Protein AF-A0A6V7JUT2-F1 (afdb_monomer_lite)

pLDDT: mean 79.58, std 8.13, range [49.12, 90.75]

Sequence (78 aa):
IVTPSSMFNDGFENSTVPLCVTVVHPELSGVQAILIEAACTAIILCTACGSWDPRCAHTTDSTALRFGLAVAGISFAA

Structure (mmCIF, N/CA/C/O backbone):
data_AF-A0A6V7JUT2-F1
#
_entry.id   AF-A0A6V7JUT2-F1
#
loop_
_atom_site.group_PDB
_atom_site.id
_atom_site.type_symbol
_atom_site.label_atom_id
_atom_site.label_alt_id
_atom_site.label_comp_id
_atom_site.label_asym_id
_atom_site.label_entity_id
_atom_site.label_seq_id
_atom_site.pdbx_PDB_ins_code
_atom_site.Cartn_x
_atom_site.Cartn_y
_atom_site.Cartn_z
_atom_site.occupancy
_atom_site.B_iso_or_equiv
_atom_site.auth_seq_id
_atom_site.auth_comp_id
_atom_site.auth_asym_id
_atom_site.auth_atom_id
_atom_site.pdbx_PDB_model_num
ATOM 1 N N . ILE A 1 1 ? -10.176 15.368 -17.253 1.00 49.12 1 ILE A N 1
ATOM 2 C CA . ILE A 1 1 ? -8.891 15.597 -17.950 1.00 49.12 1 ILE A CA 1
ATOM 3 C C . ILE A 1 1 ? -8.084 14.317 -17.765 1.00 49.12 1 ILE A C 1
ATOM 5 O O . ILE A 1 1 ? -7.975 13.868 -16.633 1.00 49.12 1 ILE A O 1
ATOM 9 N N . VAL A 1 2 ? -7.688 13.643 -18.843 1.00 72.56 2 VAL A N 1
ATOM 10 C CA . VAL A 1 2 ? -6.865 12.424 -18.771 1.00 72.56 2 VAL A CA 1
ATOM 11 C C . VAL A 1 2 ? -5.543 12.792 -19.412 1.00 72.56 2 VAL A C 1
ATOM 13 O O . VAL A 1 2 ? -5.521 13.199 -20.572 1.00 72.56 2 VAL A O 1
ATOM 16 N N . THR A 1 3 ? -4.469 12.750 -18.636 1.00 72.31 3 THR A N 1
ATOM 17 C CA . THR A 1 3 ? -3.133 13.072 -19.134 1.00 72.31 3 THR A CA 1
ATOM 18 C C . THR A 1 3 ? -2.713 11.985 -20.131 1.00 72.31 3 THR A C 1
ATOM 20 O O . THR A 1 3 ? -2.839 10.803 -19.805 1.00 72.31 3 THR A O 1
ATOM 23 N N . PRO A 1 4 ? -2.269 12.335 -21.351 1.00 76.81 4 PRO A N 1
ATOM 24 C CA . PRO A 1 4 ? -1.855 11.348 -22.344 1.00 76.81 4 PRO A CA 1
ATOM 25 C C 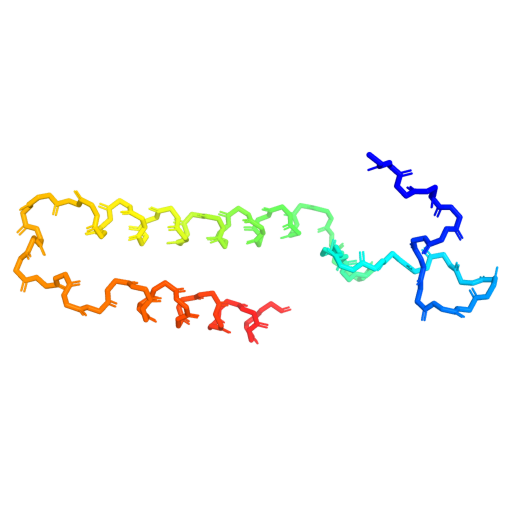. PRO A 1 4 ? -0.634 10.559 -21.855 1.00 76.81 4 PRO A C 1
ATOM 27 O O . PRO A 1 4 ? 0.264 11.118 -21.225 1.00 76.81 4 PRO A O 1
ATOM 30 N N . SER A 1 5 ? -0.593 9.261 -22.168 1.00 73.31 5 SER A N 1
ATOM 31 C CA . SER A 1 5 ? 0.446 8.328 -21.700 1.00 73.31 5 SER A CA 1
ATOM 32 C C . SER A 1 5 ? 1.866 8.731 -22.107 1.00 73.31 5 SER A C 1
ATOM 34 O O . SER A 1 5 ? 2.812 8.413 -21.397 1.00 73.31 5 SER A O 1
ATOM 36 N N . SER A 1 6 ? 2.020 9.485 -23.198 1.00 71.38 6 SER A N 1
ATOM 37 C CA . SER A 1 6 ? 3.305 10.022 -23.663 1.00 71.38 6 SER A CA 1
ATOM 38 C C . SER A 1 6 ? 3.926 11.068 -22.730 1.00 71.38 6 SER A C 1
ATOM 40 O O . SER A 1 6 ? 5.100 11.377 -22.872 1.00 71.38 6 SER A O 1
ATOM 42 N N . MET A 1 7 ? 3.151 11.632 -21.798 1.00 71.81 7 MET A N 1
ATOM 43 C CA . MET A 1 7 ? 3.619 12.610 -20.807 1.00 71.81 7 MET A CA 1
ATOM 44 C C . MET A 1 7 ? 3.889 11.969 -19.435 1.00 71.81 7 MET A C 1
ATOM 46 O O . MET A 1 7 ? 4.255 12.665 -18.493 1.00 71.81 7 MET A O 1
ATOM 50 N N . PHE A 1 8 ? 3.667 10.657 -19.289 1.00 75.38 8 PHE A N 1
ATOM 51 C CA . PHE A 1 8 ? 3.739 9.940 -18.013 1.00 75.38 8 PHE A CA 1
ATOM 52 C C . PHE A 1 8 ? 5.101 9.262 -17.819 1.00 75.38 8 PHE A C 1
ATOM 54 O O . PHE A 1 8 ? 5.200 8.058 -17.589 1.00 75.38 8 PHE A O 1
ATOM 61 N N . ASN A 1 9 ? 6.159 10.052 -17.969 1.00 77.81 9 ASN A N 1
ATOM 62 C CA . ASN A 1 9 ? 7.537 9.597 -17.898 1.00 77.81 9 ASN A CA 1
ATOM 63 C C . ASN A 1 9 ? 8.381 10.530 -16.998 1.00 77.81 9 ASN A C 1
ATOM 65 O O . ASN A 1 9 ? 7.915 11.598 -16.607 1.00 77.81 9 ASN A O 1
ATOM 69 N N . ASP A 1 10 ? 9.597 10.117 -16.635 1.00 75.25 10 ASP A N 1
ATOM 70 C CA . ASP A 1 10 ? 10.551 10.810 -15.751 1.00 75.25 10 ASP A CA 1
ATOM 71 C C . ASP A 1 10 ? 11.045 12.192 -16.244 1.00 75.25 10 ASP A C 1
ATOM 73 O O . ASP A 1 10 ? 11.846 12.839 -15.569 1.00 75.25 10 ASP A O 1
ATOM 77 N N . GLY A 1 11 ? 10.527 12.681 -17.374 1.00 73.00 11 GLY A N 1
ATOM 78 C CA . GLY A 1 11 ? 10.837 13.989 -17.950 1.00 73.00 11 GLY A CA 1
ATOM 79 C C . GLY A 1 11 ? 11.822 13.930 -19.116 1.00 73.00 11 GLY A C 1
ATOM 80 O O . GLY A 1 11 ? 12.152 14.979 -19.669 1.00 73.00 11 GLY A O 1
ATOM 81 N N . PHE A 1 12 ? 12.272 12.737 -19.517 1.00 75.88 12 PHE A N 1
ATOM 82 C CA . PHE A 1 12 ? 13.134 12.544 -20.679 1.00 75.88 12 PHE A CA 1
ATOM 83 C C . PHE A 1 12 ? 12.345 11.981 -21.869 1.00 75.88 12 PHE A C 1
ATOM 85 O O . PHE A 1 12 ? 11.752 10.919 -21.782 1.00 75.88 12 PHE A O 1
ATOM 92 N N . GLU A 1 13 ? 12.382 12.635 -23.032 1.00 72.12 13 GLU A N 1
ATOM 93 C CA . GLU A 1 13 ? 11.536 12.285 -24.196 1.00 72.12 13 GLU A CA 1
ATOM 94 C 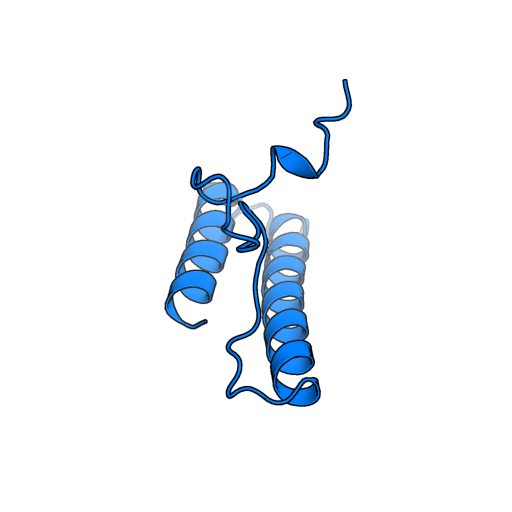C . GLU A 1 13 ? 11.662 10.824 -24.693 1.00 72.12 13 GLU A C 1
ATOM 96 O O . GLU A 1 13 ? 10.776 10.331 -25.388 1.00 72.12 13 GLU A O 1
ATOM 101 N N . ASN A 1 14 ? 12.748 10.123 -24.343 1.00 75.12 14 ASN A N 1
ATOM 102 C CA . ASN A 1 14 ? 13.019 8.724 -24.709 1.00 75.12 14 ASN A CA 1
ATOM 103 C C . ASN A 1 14 ? 12.973 7.754 -23.507 1.00 75.12 14 ASN A C 1
ATOM 105 O O . ASN A 1 14 ? 13.301 6.576 -23.630 1.00 75.12 14 ASN A O 1
ATOM 109 N N . SER A 1 15 ? 12.617 8.213 -22.312 1.00 75.25 15 SER A N 1
ATOM 110 C CA . SER A 1 15 ? 12.464 7.298 -21.188 1.00 75.25 15 SER A CA 1
ATOM 111 C C . SER A 1 15 ? 11.047 6.711 -21.202 1.00 75.25 15 SER A C 1
ATOM 113 O O . SER A 1 15 ? 10.071 7.347 -21.591 1.00 75.25 15 SER A O 1
ATOM 115 N N . THR A 1 16 ? 10.932 5.441 -20.820 1.00 74.94 16 THR A N 1
ATOM 116 C CA . THR A 1 16 ? 9.646 4.748 -20.592 1.00 74.94 16 THR A CA 1
ATOM 117 C C . THR A 1 16 ? 9.447 4.417 -19.118 1.00 74.94 16 THR A C 1
ATOM 119 O O . THR A 1 16 ? 8.514 3.700 -18.759 1.00 74.94 16 THR A O 1
ATOM 122 N N . VAL A 1 17 ? 10.320 4.944 -18.251 1.00 80.00 17 VAL A N 1
ATOM 123 C CA . VAL A 1 17 ? 10.219 4.774 -16.805 1.00 80.00 17 VAL A CA 1
ATOM 124 C C . VAL A 1 17 ? 8.903 5.403 -16.343 1.00 80.00 17 VAL A C 1
ATOM 126 O O . VAL A 1 17 ? 8.670 6.587 -16.610 1.00 80.00 17 VAL A O 1
ATOM 129 N N . PRO A 1 18 ? 8.017 4.631 -15.700 1.00 75.44 18 PRO A N 1
ATOM 130 C CA . PRO A 1 18 ? 6.725 5.140 -15.291 1.00 75.44 18 PRO A CA 1
ATOM 131 C C . PRO A 1 18 ? 6.867 5.989 -14.019 1.00 75.44 18 PRO A C 1
ATOM 133 O O . PRO A 1 18 ? 7.653 5.682 -13.123 1.00 75.44 18 PRO A O 1
ATOM 136 N N . LEU A 1 19 ? 6.094 7.070 -13.941 1.00 78.69 19 LEU A N 1
ATOM 137 C CA . LEU A 1 19 ? 6.115 8.022 -12.828 1.00 78.69 19 LEU A CA 1
ATOM 138 C C . LEU A 1 19 ? 4.995 7.712 -11.819 1.00 78.69 19 LEU A C 1
ATOM 140 O O . LEU A 1 19 ? 3.906 7.318 -12.216 1.00 78.69 19 LEU A O 1
ATOM 144 N N . CYS A 1 20 ? 5.220 7.935 -10.519 1.00 76.62 20 CYS A N 1
ATOM 145 C CA . CYS A 1 20 ? 4.190 7.802 -9.470 1.00 76.62 20 CYS A CA 1
ATOM 146 C C . CYS A 1 20 ? 3.520 6.415 -9.368 1.00 76.62 20 CYS A C 1
ATOM 148 O O . CYS A 1 20 ? 2.405 6.307 -8.859 1.00 76.62 20 CYS A O 1
ATOM 150 N N . VAL A 1 21 ? 4.190 5.357 -9.825 1.00 80.88 21 VAL A N 1
ATOM 151 C CA . VAL A 1 21 ? 3.730 3.971 -9.685 1.00 80.88 21 VAL A CA 1
ATOM 152 C C . VAL A 1 21 ? 4.808 3.130 -9.018 1.00 80.88 21 VAL A C 1
ATOM 154 O O . VAL A 1 21 ? 5.998 3.419 -9.141 1.00 80.88 21 VAL A O 1
ATOM 157 N N . THR A 1 22 ? 4.395 2.084 -8.312 1.00 82.25 22 THR A N 1
ATOM 158 C CA . THR 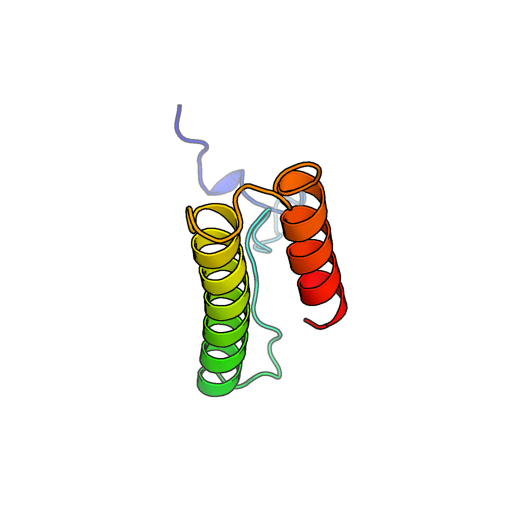A 1 22 ? 5.321 1.094 -7.768 1.00 82.25 22 THR A CA 1
ATOM 159 C C . THR A 1 22 ? 5.797 0.182 -8.895 1.00 82.25 22 THR A C 1
ATOM 161 O O . THR A 1 22 ? 5.000 -0.420 -9.616 1.00 82.25 22 THR A O 1
ATOM 164 N N . VAL A 1 23 ? 7.115 0.112 -9.084 1.00 83.19 23 VAL A N 1
ATOM 165 C CA . VAL A 1 23 ? 7.754 -0.773 -10.064 1.00 83.19 23 VAL A CA 1
ATOM 166 C C . VAL A 1 23 ? 8.513 -1.845 -9.305 1.00 83.19 23 VAL A C 1
ATOM 168 O O . VAL A 1 23 ? 9.312 -1.547 -8.420 1.00 83.19 23 VAL A O 1
ATOM 171 N N . VAL A 1 24 ? 8.265 -3.101 -9.663 1.00 85.06 24 VAL A N 1
ATOM 172 C CA . VAL A 1 24 ? 8.976 -4.242 -9.087 1.00 85.06 24 VAL A CA 1
ATOM 173 C C . VAL A 1 24 ? 10.416 -4.244 -9.595 1.00 85.06 24 VAL A C 1
ATOM 175 O O . VAL A 1 24 ? 10.662 -4.074 -10.790 1.00 85.06 24 VAL A O 1
ATOM 178 N N . HIS A 1 25 ? 11.370 -4.462 -8.692 1.00 84.94 25 HIS A N 1
ATOM 179 C CA . HIS A 1 25 ? 12.777 -4.583 -9.059 1.00 84.94 25 HIS A CA 1
ATOM 180 C C . HIS A 1 25 ? 12.991 -5.772 -10.023 1.00 84.94 25 HIS A C 1
ATOM 182 O O . HIS A 1 25 ? 12.475 -6.856 -9.748 1.00 84.94 25 HIS A O 1
ATOM 188 N N . PRO A 1 26 ? 13.762 -5.621 -11.119 1.00 82.38 26 PRO A N 1
ATOM 189 C CA . PRO A 1 26 ? 13.885 -6.642 -12.171 1.00 82.38 26 PRO A CA 1
ATOM 190 C C . PRO A 1 26 ? 14.439 -7.991 -11.686 1.00 82.38 26 PRO A C 1
ATOM 192 O O . PRO A 1 26 ? 14.151 -9.021 -12.286 1.00 82.38 26 PRO A O 1
ATOM 195 N N . GLU A 1 27 ? 15.184 -7.998 -10.580 1.00 85.50 27 GLU A N 1
ATOM 196 C CA . GLU A 1 27 ? 15.735 -9.219 -9.970 1.00 85.50 27 GLU A CA 1
ATOM 197 C C . GLU A 1 27 ? 14.725 -9.977 -9.081 1.00 85.50 27 GLU A C 1
ATOM 199 O O . GLU A 1 27 ? 15.032 -11.056 -8.575 1.00 85.50 27 GLU A O 1
ATOM 204 N N . LEU A 1 28 ? 13.526 -9.428 -8.845 1.00 84.50 28 LEU A N 1
ATOM 205 C CA . LEU A 1 28 ? 12.495 -10.070 -8.028 1.00 84.50 28 LEU A CA 1
ATOM 206 C C . LEU A 1 28 ? 11.555 -10.917 -8.888 1.00 84.50 28 LEU A C 1
ATOM 208 O O . LEU A 1 28 ? 11.004 -10.468 -9.892 1.00 84.50 28 LEU A O 1
ATOM 212 N N . SER A 1 29 ? 11.300 -12.148 -8.442 1.00 88.12 29 SER A N 1
ATOM 213 C CA . SER A 1 29 ? 10.286 -13.004 -9.062 1.00 88.12 29 SER A CA 1
ATOM 214 C C . SER A 1 29 ? 8.883 -12.430 -8.842 1.00 88.12 29 SER A C 1
ATOM 216 O O . SER A 1 29 ? 8.568 -11.942 -7.755 1.00 88.12 29 SER A O 1
ATOM 218 N N . GLY A 1 30 ? 7.998 -12.561 -9.835 1.00 87.75 30 GLY A N 1
ATOM 219 C CA . GLY A 1 30 ? 6.622 -12.055 -9.745 1.00 87.75 30 GLY A CA 1
ATOM 220 C C . GLY A 1 30 ? 5.848 -12.585 -8.531 1.00 87.75 30 GLY A C 1
ATOM 221 O O . GLY A 1 30 ? 5.070 -11.852 -7.930 1.00 87.75 30 GLY A O 1
ATOM 222 N N . VAL A 1 31 ? 6.111 -13.824 -8.101 1.00 89.00 31 VAL A N 1
ATOM 223 C CA . VAL A 1 31 ? 5.490 -14.396 -6.891 1.00 89.00 31 VAL A CA 1
ATOM 224 C C . VAL A 1 31 ? 5.973 -13.684 -5.624 1.00 89.00 31 VAL A C 1
ATOM 226 O O . VAL A 1 31 ? 5.175 -13.403 -4.734 1.00 89.00 31 VAL A O 1
ATOM 229 N N . GLN A 1 32 ? 7.264 -13.354 -5.550 1.00 87.62 32 GLN A N 1
ATOM 230 C CA . GLN A 1 32 ? 7.835 -12.625 -4.418 1.00 87.62 32 GLN A CA 1
ATOM 231 C C . GLN A 1 32 ? 7.272 -11.202 -4.345 1.00 87.62 32 GLN A C 1
ATOM 233 O O . GLN A 1 32 ? 6.908 -10.749 -3.263 1.00 87.62 32 GLN A O 1
ATOM 238 N N . ALA A 1 33 ? 7.122 -10.536 -5.491 1.00 87.62 33 ALA A N 1
ATOM 239 C CA . ALA A 1 33 ? 6.505 -9.217 -5.564 1.00 87.62 33 ALA A CA 1
ATOM 240 C C . ALA A 1 33 ? 5.050 -9.225 -5.065 1.00 87.62 33 ALA A C 1
ATOM 242 O O . ALA A 1 33 ? 4.677 -8.393 -4.243 1.00 87.62 33 ALA A O 1
ATOM 243 N N . ILE A 1 34 ? 4.248 -10.213 -5.484 1.00 90.75 34 ILE A N 1
ATOM 244 C CA . ILE A 1 34 ? 2.857 -10.365 -5.023 1.00 90.75 34 ILE A CA 1
ATOM 245 C C . ILE A 1 34 ? 2.793 -10.568 -3.507 1.00 90.75 34 ILE A C 1
ATOM 247 O O . ILE A 1 34 ? 1.932 -9.990 -2.849 1.00 90.75 34 ILE A O 1
ATOM 251 N N . LEU A 1 35 ? 3.694 -11.378 -2.942 1.00 90.06 35 LEU A N 1
ATOM 252 C CA . LEU A 1 35 ? 3.730 -11.618 -1.499 1.00 90.06 35 LEU A CA 1
ATOM 253 C C . LEU A 1 35 ? 4.052 -10.343 -0.711 1.00 90.06 35 LEU A C 1
ATOM 255 O O . LEU A 1 35 ? 3.415 -10.093 0.312 1.00 90.06 35 LEU A O 1
ATOM 259 N N . ILE A 1 36 ? 5.000 -9.536 -1.192 1.00 88.62 36 ILE A N 1
ATOM 260 C CA . ILE A 1 36 ? 5.371 -8.262 -0.562 1.00 88.62 36 ILE A CA 1
ATOM 261 C C . ILE A 1 36 ? 4.190 -7.286 -0.611 1.00 88.62 36 ILE A C 1
ATOM 263 O O . ILE A 1 36 ? 3.782 -6.769 0.428 1.00 88.62 36 ILE A O 1
ATOM 267 N N . GLU A 1 37 ? 3.584 -7.093 -1.782 1.00 88.69 37 GLU A N 1
ATOM 268 C CA . GLU A 1 37 ? 2.432 -6.197 -1.967 1.00 88.69 37 GLU A CA 1
ATOM 269 C C . GLU A 1 37 ? 1.217 -6.628 -1.125 1.00 88.69 37 GLU A C 1
ATOM 271 O O . GLU A 1 37 ? 0.561 -5.806 -0.472 1.00 88.69 37 GLU A O 1
ATOM 276 N N . ALA A 1 38 ? 0.940 -7.935 -1.065 1.00 89.81 38 ALA A N 1
ATOM 277 C CA . ALA A 1 38 ? -0.129 -8.486 -0.238 1.00 89.81 38 ALA A CA 1
ATOM 278 C C . ALA A 1 38 ? 0.131 -8.265 1.261 1.00 89.81 38 ALA A C 1
ATOM 280 O O . ALA A 1 38 ? -0.789 -7.894 1.993 1.00 89.81 38 ALA A O 1
ATOM 281 N N . ALA A 1 39 ? 1.373 -8.446 1.721 1.00 89.31 39 ALA A N 1
ATOM 282 C CA . ALA A 1 39 ? 1.751 -8.202 3.111 1.00 89.31 39 ALA A CA 1
ATOM 283 C C . ALA A 1 39 ? 1.620 -6.716 3.485 1.00 89.31 39 ALA A C 1
ATOM 285 O O . ALA A 1 39 ? 1.033 -6.397 4.521 1.00 89.31 39 ALA A O 1
ATOM 286 N N . CYS A 1 40 ? 2.087 -5.807 2.623 1.00 87.88 40 CYS A N 1
ATOM 287 C CA . CYS A 1 40 ? 1.954 -4.361 2.819 1.00 87.88 40 CYS A CA 1
ATOM 288 C C . CYS A 1 40 ? 0.480 -3.949 2.935 1.00 87.88 40 CYS A C 1
ATOM 290 O O . CYS A 1 40 ? 0.082 -3.272 3.886 1.00 87.88 40 CYS A O 1
ATOM 292 N N . THR A 1 41 ? -0.352 -4.437 2.011 1.00 89.44 41 THR A N 1
ATOM 293 C CA . THR A 1 41 ? -1.797 -4.179 1.999 1.00 89.44 41 THR A CA 1
ATOM 294 C C . THR A 1 41 ? -2.474 -4.718 3.259 1.00 89.44 41 THR A C 1
ATOM 296 O O . THR A 1 41 ? -3.297 -4.028 3.860 1.00 89.44 41 THR A O 1
ATOM 299 N N . ALA A 1 42 ? -2.109 -5.924 3.702 1.00 88.94 42 ALA A N 1
ATOM 300 C CA . ALA A 1 42 ? -2.662 -6.529 4.909 1.00 88.94 42 ALA A CA 1
ATOM 301 C C . ALA A 1 42 ? -2.337 -5.712 6.168 1.00 88.94 42 ALA A C 1
ATOM 303 O O . ALA A 1 42 ? -3.213 -5.523 7.009 1.00 88.94 42 ALA A O 1
ATOM 304 N N . ILE A 1 43 ? -1.115 -5.179 6.290 1.00 87.75 43 ILE A N 1
ATOM 305 C CA . ILE A 1 43 ? -0.732 -4.321 7.421 1.00 87.75 43 ILE A CA 1
ATOM 306 C C . ILE A 1 43 ? -1.583 -3.046 7.435 1.00 87.75 43 ILE A C 1
ATOM 308 O O . ILE A 1 43 ? -2.150 -2.708 8.475 1.00 87.75 43 ILE A O 1
ATOM 312 N N . ILE A 1 44 ? -1.736 -2.384 6.284 1.00 87.69 44 ILE A N 1
ATOM 313 C CA . ILE A 1 44 ? -2.561 -1.172 6.147 1.00 87.69 44 ILE A CA 1
ATOM 314 C C . ILE A 1 44 ? -4.021 -1.474 6.515 1.00 87.69 44 ILE A C 1
ATOM 316 O O . ILE A 1 44 ? -4.649 -0.726 7.270 1.00 87.69 44 ILE A O 1
ATOM 320 N N . LEU A 1 45 ? -4.553 -2.604 6.045 1.00 89.00 45 LEU A N 1
ATOM 321 C CA . LEU A 1 45 ? -5.914 -3.040 6.347 1.00 89.00 45 LEU A CA 1
ATOM 322 C C . LEU A 1 45 ? -6.103 -3.301 7.848 1.00 89.00 45 LEU A C 1
ATOM 324 O O . LEU A 1 45 ? -7.060 -2.813 8.444 1.00 89.00 45 LEU A O 1
ATOM 328 N N . CYS A 1 46 ? -5.165 -4.003 8.485 1.00 86.06 46 CYS A N 1
ATOM 329 C CA . CYS A 1 46 ? -5.176 -4.238 9.927 1.00 86.06 46 CYS A CA 1
ATOM 330 C C . CYS A 1 46 ? -5.12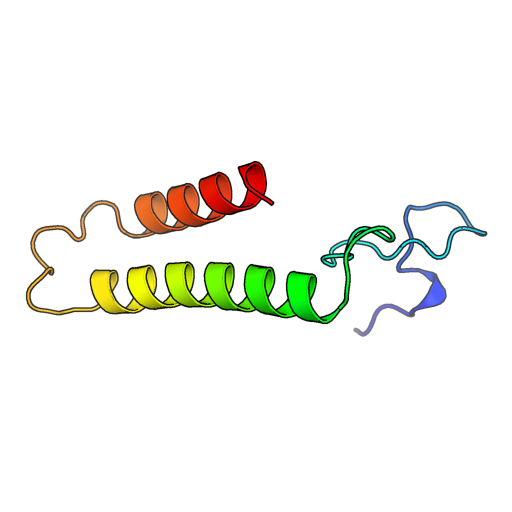5 -2.924 10.718 1.00 86.06 46 CYS A C 1
ATOM 332 O O . CYS A 1 46 ? -5.861 -2.777 11.696 1.00 86.06 46 CYS A O 1
ATOM 334 N N . THR A 1 47 ? -4.321 -1.943 10.287 1.00 84.31 47 THR A N 1
ATOM 335 C CA . THR A 1 47 ? -4.316 -0.611 10.912 1.00 84.31 47 THR A CA 1
ATOM 336 C C . THR A 1 47 ? -5.642 0.128 10.720 1.00 84.31 47 THR A C 1
ATOM 338 O O . THR A 1 47 ? -6.101 0.781 11.657 1.00 84.31 47 THR A O 1
ATOM 341 N N . ALA A 1 48 ? -6.312 -0.042 9.573 1.00 85.19 48 ALA A N 1
ATOM 342 C CA . ALA A 1 48 ? -7.642 0.514 9.317 1.00 85.19 48 ALA A CA 1
ATOM 343 C C . ALA A 1 48 ? -8.680 -0.074 10.260 1.00 85.19 48 ALA A C 1
ATOM 345 O O . ALA A 1 48 ? -9.316 0.657 11.020 1.00 85.19 48 ALA A O 1
ATOM 346 N N . CYS A 1 49 ? -8.786 -1.401 10.272 1.00 84.00 49 CYS A N 1
ATOM 347 C CA . CYS A 1 49 ? -9.721 -2.116 11.123 1.00 84.00 49 CYS A CA 1
ATOM 348 C C . CYS A 1 49 ? -9.472 -1.818 12.606 1.00 84.00 49 CYS A C 1
ATOM 350 O O . CYS A 1 49 ? -10.425 -1.573 13.336 1.00 84.00 49 CYS A O 1
ATOM 352 N N . GLY A 1 50 ? -8.211 -1.765 13.044 1.00 80.56 50 GLY A N 1
ATOM 353 C CA . GLY A 1 50 ? -7.866 -1.421 14.424 1.00 80.56 50 GLY A CA 1
ATOM 354 C C . GLY A 1 50 ? -8.192 0.028 14.798 1.00 80.56 50 GLY A C 1
ATOM 355 O O . GLY A 1 50 ? -8.577 0.289 15.933 1.00 80.56 50 GLY A O 1
ATOM 356 N N . SER A 1 51 ? -8.078 0.970 13.855 1.00 78.75 51 SER A N 1
ATOM 357 C CA . SER A 1 51 ? -8.410 2.382 14.095 1.00 78.75 51 SER A CA 1
ATOM 358 C C . SER A 1 51 ? -9.914 2.651 14.181 1.00 78.75 51 SER A C 1
ATOM 360 O O . SER A 1 51 ? -10.330 3.588 14.861 1.00 78.75 51 SER A O 1
ATOM 362 N N . TRP A 1 52 ? -10.718 1.837 13.494 1.00 78.50 52 TRP A N 1
ATOM 363 C CA . TRP A 1 52 ? -12.178 1.951 13.458 1.00 78.50 52 TRP A CA 1
ATOM 364 C C . TRP A 1 52 ? -12.883 0.990 14.412 1.00 78.50 52 TRP A C 1
ATOM 366 O O . TRP A 1 52 ? -14.108 1.035 14.517 1.00 78.50 52 TRP A O 1
ATOM 376 N N . ASP A 1 53 ? -12.143 0.127 15.111 1.00 81.19 53 ASP A N 1
ATOM 377 C CA . ASP A 1 53 ? -12.737 -0.753 16.106 1.00 81.19 53 ASP A CA 1
ATOM 378 C C . ASP A 1 53 ? -13.262 0.082 17.295 1.00 81.19 53 ASP A C 1
ATOM 380 O O . ASP A 1 53 ? -12.487 0.765 17.975 1.00 81.19 53 ASP A O 1
ATOM 384 N N . PRO A 1 54 ? -14.576 0.029 17.589 1.00 70.69 54 PRO A N 1
ATOM 385 C CA . PRO A 1 54 ? -15.189 0.850 18.629 1.00 70.69 54 PRO A CA 1
ATOM 386 C C . PRO A 1 54 ? -14.722 0.484 20.046 1.00 70.69 54 PRO A C 1
ATOM 388 O O . PRO A 1 54 ? -14.901 1.280 20.965 1.00 70.69 54 PRO A O 1
ATOM 391 N N . ARG A 1 55 ? -14.093 -0.684 20.252 1.00 75.94 55 ARG A N 1
ATOM 392 C CA . ARG A 1 55 ? -13.507 -1.081 21.546 1.00 75.94 55 ARG A CA 1
ATOM 393 C C . ARG A 1 55 ? -12.181 -0.359 21.792 1.00 75.94 55 ARG A C 1
ATOM 395 O O . ARG A 1 55 ? -11.765 -0.230 22.938 1.00 75.94 55 ARG A O 1
ATOM 402 N N . CYS A 1 56 ? -11.544 0.143 20.733 1.00 65.25 56 CYS A N 1
ATOM 403 C CA . CYS A 1 56 ? -10.286 0.883 20.773 1.00 65.25 56 CYS A CA 1
ATOM 404 C C . CYS A 1 56 ? -10.470 2.414 20.747 1.00 65.25 56 CYS A C 1
ATOM 406 O O . CYS A 1 56 ? -9.476 3.142 20.695 1.00 65.25 56 CYS A O 1
ATOM 408 N N . ALA A 1 57 ? -11.713 2.911 20.838 1.00 65.75 57 ALA A N 1
ATOM 409 C CA . ALA A 1 57 ? -12.073 4.334 20.729 1.00 65.75 57 ALA A CA 1
ATOM 410 C C . ALA A 1 57 ? -11.343 5.265 21.722 1.00 65.75 57 ALA A C 1
ATOM 412 O O . ALA A 1 57 ? -11.217 6.461 21.484 1.00 65.75 57 ALA A O 1
ATOM 413 N N . HIS A 1 58 ? -10.828 4.720 22.826 1.00 65.56 58 HIS A N 1
ATOM 414 C CA . HIS A 1 58 ? -10.030 5.454 23.812 1.00 65.56 58 HIS A CA 1
ATOM 415 C C . HIS A 1 58 ? -8.572 5.712 23.365 1.00 65.56 58 HIS A C 1
ATOM 417 O O . HIS A 1 58 ? -7.847 6.442 24.026 1.00 65.56 58 HIS A O 1
ATOM 423 N N . THR A 1 59 ? -8.111 5.116 22.259 1.00 64.19 59 THR A N 1
ATOM 424 C CA . THR A 1 59 ? -6.730 5.265 21.744 1.00 64.19 59 THR A CA 1
ATOM 425 C C . THR A 1 59 ? -6.658 5.960 20.377 1.00 64.19 59 THR A C 1
ATOM 427 O O . THR A 1 59 ? -5.644 5.884 19.673 1.00 64.19 59 THR A O 1
ATOM 430 N N . THR A 1 60 ? -7.740 6.648 20.004 1.00 62.00 60 THR A N 1
ATOM 431 C CA . THR A 1 60 ? -7.965 7.257 18.685 1.00 62.00 60 THR A CA 1
ATOM 432 C C . THR A 1 60 ? -7.216 8.578 18.465 1.00 62.00 60 THR A C 1
ATOM 434 O O . THR A 1 60 ? -7.157 9.051 17.333 1.00 62.00 60 THR A O 1
ATOM 437 N N . ASP A 1 61 ? -6.566 9.141 19.486 1.00 66.00 61 ASP A N 1
ATOM 438 C CA . ASP A 1 61 ? -5.966 10.486 19.424 1.00 66.00 61 ASP A CA 1
ATOM 439 C C . ASP A 1 61 ? -4.899 10.670 18.320 1.00 66.00 61 ASP A C 1
ATOM 441 O O . ASP A 1 61 ? -4.628 11.797 17.910 1.00 66.00 61 ASP A O 1
ATOM 445 N N . SER A 1 62 ? -4.337 9.575 17.780 1.00 73.75 62 SER A N 1
ATOM 446 C CA . SER A 1 62 ? -3.267 9.606 16.765 1.00 73.75 62 SER A CA 1
ATOM 447 C C . SER A 1 62 ? -3.435 8.587 15.623 1.00 73.75 62 SER A C 1
ATOM 449 O O . SER A 1 62 ? -2.452 7.994 15.173 1.00 73.75 62 SER A O 1
ATOM 451 N N . THR A 1 63 ? -4.652 8.338 15.128 1.00 77.00 63 THR A N 1
ATOM 452 C CA . THR A 1 63 ? -4.888 7.358 14.036 1.00 77.00 63 THR A CA 1
ATOM 453 C C . THR A 1 63 ? -4.129 7.686 12.749 1.00 77.00 63 THR A C 1
ATOM 455 O O . THR A 1 63 ? -3.459 6.813 12.199 1.00 77.00 63 THR A O 1
ATOM 458 N N . ALA A 1 64 ? -4.156 8.947 12.309 1.00 77.81 64 ALA A N 1
ATOM 459 C CA . ALA A 1 64 ? -3.444 9.398 11.111 1.00 77.81 64 ALA A CA 1
ATOM 460 C C . ALA A 1 64 ? -1.923 9.201 11.227 1.00 77.81 64 ALA A C 1
ATOM 462 O O . ALA A 1 64 ? -1.268 8.801 10.268 1.00 77.81 64 ALA A O 1
ATOM 463 N N . LEU A 1 65 ? -1.364 9.423 12.420 1.00 79.81 65 LEU A N 1
ATOM 464 C CA . LEU A 1 65 ? 0.070 9.295 12.679 1.00 79.81 65 LEU A CA 1
ATOM 465 C C . LEU A 1 65 ? 0.502 7.823 12.711 1.00 79.81 65 LEU A C 1
ATOM 467 O O . LEU A 1 65 ? 1.550 7.480 12.176 1.00 79.81 65 LEU A O 1
ATOM 471 N N . ARG A 1 66 ? -0.335 6.931 13.258 1.00 78.88 66 ARG A N 1
ATOM 472 C CA . ARG A 1 66 ? -0.104 5.474 13.240 1.00 78.88 66 ARG A CA 1
ATOM 473 C C . ARG A 1 66 ? -0.139 4.913 11.822 1.00 78.88 66 ARG A C 1
ATOM 475 O O . ARG A 1 66 ? 0.720 4.113 11.469 1.00 78.88 66 ARG A O 1
ATOM 482 N N . PHE A 1 67 ? -1.087 5.370 11.009 1.00 82.06 67 PHE A N 1
ATOM 483 C CA . PHE A 1 67 ? -1.153 5.027 9.591 1.00 82.06 67 PHE A CA 1
ATOM 484 C C . PHE A 1 67 ? 0.052 5.548 8.814 1.00 82.06 67 PHE A C 1
ATOM 486 O O . PHE A 1 67 ? 0.696 4.784 8.103 1.00 82.06 67 PHE A O 1
ATOM 493 N N . GLY A 1 68 ? 0.385 6.830 8.983 1.00 82.00 68 GLY A N 1
ATOM 494 C CA . GLY A 1 68 ? 1.533 7.443 8.322 1.00 82.00 68 GLY A CA 1
ATOM 495 C C . GLY A 1 68 ? 2.849 6.757 8.689 1.00 82.00 68 GLY A C 1
ATOM 496 O O . GLY A 1 68 ? 3.662 6.495 7.809 1.00 82.00 68 GLY A O 1
ATOM 497 N N . LEU A 1 69 ? 3.033 6.393 9.964 1.00 81.88 69 LEU A N 1
ATOM 498 C CA . LEU A 1 69 ? 4.212 5.660 10.426 1.00 81.88 69 LEU A CA 1
ATOM 499 C C . LEU A 1 69 ? 4.254 4.226 9.876 1.00 81.88 69 LEU A C 1
ATOM 501 O O . LEU A 1 69 ? 5.327 3.754 9.514 1.00 81.88 69 LEU A O 1
ATOM 505 N N . ALA A 1 70 ? 3.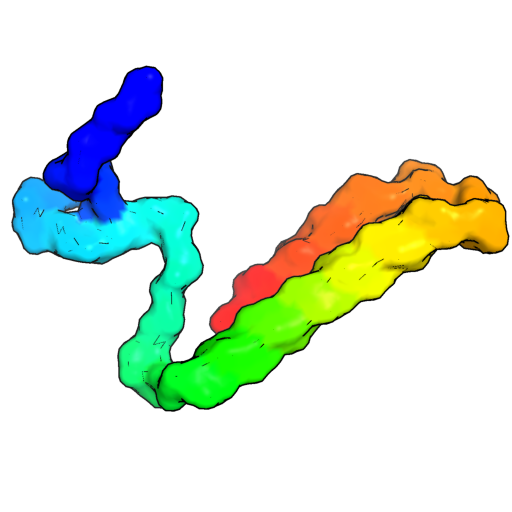109 3.541 9.784 1.00 83.94 70 ALA A N 1
ATOM 506 C CA . ALA A 1 70 ? 3.032 2.207 9.190 1.00 83.94 70 ALA A CA 1
ATOM 507 C C . ALA A 1 70 ? 3.408 2.237 7.702 1.00 83.94 70 ALA A C 1
ATOM 509 O O . ALA A 1 70 ? 4.230 1.435 7.267 1.00 83.94 70 ALA A O 1
ATOM 510 N N . VAL A 1 71 ? 2.873 3.200 6.944 1.00 86.69 71 VAL A N 1
ATOM 511 C CA . VAL A 1 71 ? 3.214 3.390 5.527 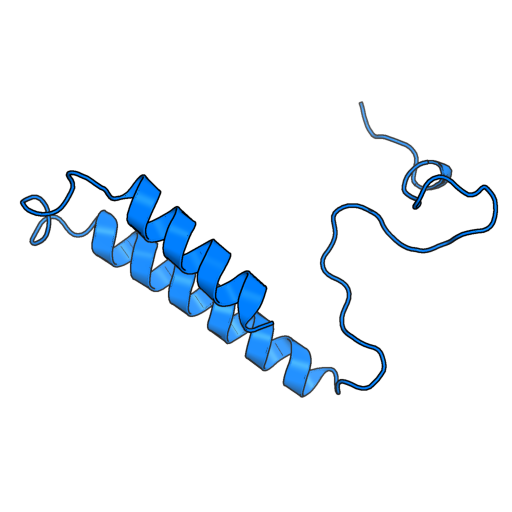1.00 86.69 71 VAL A CA 1
ATOM 512 C C . VAL A 1 71 ? 4.695 3.733 5.370 1.00 86.69 71 VAL A C 1
ATOM 514 O O . VAL A 1 71 ? 5.380 3.072 4.601 1.00 86.69 71 VAL A O 1
ATOM 517 N N . ALA A 1 72 ? 5.220 4.691 6.142 1.00 87.19 72 ALA A N 1
ATOM 518 C CA . ALA A 1 72 ? 6.634 5.065 6.088 1.00 87.19 72 ALA A CA 1
ATOM 519 C C . ALA A 1 72 ? 7.574 3.904 6.458 1.00 87.19 72 ALA A C 1
ATOM 521 O O . ALA A 1 72 ? 8.610 3.723 5.822 1.00 87.19 72 ALA A O 1
ATOM 522 N N . GLY A 1 73 ? 7.213 3.102 7.465 1.00 84.00 73 GLY A N 1
ATOM 523 C CA . GLY A 1 73 ? 7.980 1.923 7.865 1.00 84.00 73 GLY A CA 1
ATOM 524 C C . GLY A 1 73 ? 8.005 0.849 6.778 1.00 84.00 73 GLY A C 1
ATOM 525 O O . GLY A 1 73 ? 9.059 0.285 6.500 1.00 84.00 73 GLY A O 1
ATOM 526 N N . ILE A 1 74 ? 6.868 0.614 6.120 1.00 84.62 74 ILE A N 1
ATOM 527 C CA . ILE A 1 74 ? 6.783 -0.294 4.973 1.00 84.62 74 ILE A CA 1
ATOM 528 C C . ILE A 1 74 ? 7.615 0.235 3.797 1.00 84.62 74 ILE A C 1
ATOM 530 O O . ILE A 1 74 ? 8.361 -0.534 3.204 1.00 84.62 74 ILE A O 1
ATOM 534 N N . SER A 1 75 ? 7.561 1.538 3.497 1.00 84.56 75 SER A N 1
ATOM 535 C CA . SER A 1 75 ? 8.351 2.149 2.415 1.00 84.56 75 SER A CA 1
ATOM 536 C C . SER A 1 75 ? 9.863 2.104 2.636 1.00 84.56 75 SER A C 1
ATOM 538 O O . SER A 1 75 ? 10.606 2.240 1.676 1.00 84.56 75 SER A O 1
ATOM 540 N N . PHE A 1 76 ? 10.326 1.967 3.881 1.00 81.88 76 PHE A N 1
ATOM 541 C CA . PHE A 1 76 ? 11.747 1.767 4.177 1.00 81.88 76 PHE A CA 1
ATOM 542 C C . PHE A 1 76 ? 12.160 0.289 4.106 1.00 81.88 76 PHE A C 1
ATOM 544 O O . PHE A 1 76 ? 13.331 -0.020 3.901 1.00 81.88 76 PHE A O 1
ATOM 551 N N . ALA A 1 77 ? 11.215 -0.623 4.341 1.00 75.81 77 ALA A N 1
ATOM 552 C CA . ALA A 1 77 ? 11.456 -2.061 4.315 1.00 75.81 77 ALA A CA 1
ATOM 553 C C . ALA A 1 77 ? 11.370 -2.667 2.903 1.00 75.81 77 ALA A C 1
ATOM 555 O O . ALA A 1 77 ? 11.978 -3.712 2.668 1.00 75.81 77 ALA A O 1
ATOM 556 N N . ALA A 1 78 ? 10.589 -2.047 2.016 1.00 61.78 78 ALA A N 1
ATOM 557 C CA . ALA A 1 78 ? 10.466 -2.386 0.598 1.00 61.78 78 ALA A CA 1
ATOM 558 C C . ALA A 1 78 ? 11.575 -1.726 -0.232 1.00 61.78 78 ALA A C 1
ATOM 560 O O . ALA A 1 78 ? 12.061 -2.398 -1.169 1.00 61.78 78 ALA A O 1
#

Organism: NCBI:txid1563983

InterPro domains:
  IPR023271 Aquaporin-like [G3DSA:1.20.1080.10] (2-78)
  IPR023271 Aquaporin-like [SSF81338] (17-77)

Radius of gyration: 17.53 Å; chains: 1; bounding box: 31×30×48 Å

Secondary structure (DSSP, 8-state):
----GGG-BSS-TT--PBSSS----TTS-HHHHHHHHHHHHHHHHHHHHHHH-GGGGGGGGGHHHHHHHHHHHHHHH-

Foldseek 3Di:
DDDDQCVQAPPDNPGNHGPPDDDDDPPDDPVRVVVLVVVLVVQLVVLVCCLPPPVNVVVNPQSVVVNVVSNVVSVVVD